Protein AF-A0A4Y2PTA7-F1 (afdb_monomer)

Nearest PDB structures (foldseek):
  4u0c-assembly1_A  TM=5.800E-01  e=7.095E+00  Human immunodeficiency virus type 1 (NEW YORK-5 ISOLATE)
  6bht-assembly2_G  TM=6.260E-01  e=9.004E+00  Human immunodeficiency virus type 1 (NEW YORK-5 ISOLATE)
  5tsx-assembly1_H  TM=5.371E-01  e=6.685E+00  Human immunodeficiency virus type 1 (NEW YORK-5 ISOLATE)

Radius of gyration: 29.49 Å; Cα contacts (8 Å, |Δi|>4): 64; chains: 1; bounding box: 64×44×103 Å

Mean predicted aligned error: 16.21 Å

Foldseek 3Di:
DYDDDDDDDDDDDPDPPPPPPPPLPQPPQDQAAQDLQALPVSVVVSVVSCVSRVPPDLVVLLVSVVVRYDPVLCVVVVVCVVPPDPPNSNVVSSVVSRVVSVVVNVVVVVVVVVCVVVPDPDPPVVVVVVVVVVD

Secondary structure (DSSP, 8-state):
------------------------------PPPP-TT-HHHHHHHHHHHHHHHT---HHHHHHHHHHHS-HHHHTTTHHHHHS--SS-HHHHHHHHHHHHHHHHHHHHHHHHHHHHHHH-S-THHHHHHHHHTT-

pLDDT: mean 73.27, std 15.79, range [36.69, 91.25]

Solvent-accessible surface area (backbone atoms only — not comparable to full-atom values): 8457 Å² total; per-residue (Å²): 140,83,88,78,91,77,82,87,82,80,86,84,84,90,72,82,77,78,76,75,62,79,81,70,77,69,57,80,83,71,70,63,77,68,40,70,90,43,41,64,61,44,50,56,53,50,51,53,50,27,60,75,52,67,59,76,55,48,70,60,52,31,53,50,50,62,71,30,45,55,68,80,55,46,67,76,48,38,66,55,69,76,58,56,58,97,65,61,47,30,57,55,50,48,52,51,49,34,52,63,34,50,52,50,50,52,50,51,51,50,48,53,53,50,50,46,66,74,71,49,103,53,80,60,61,63,54,50,56,56,55,66,71,74,109

Organism: Araneus ventricosus (NCBI:txid182803)

Structure (mmCIF, N/CA/C/O backbone):
data_AF-A0A4Y2PTA7-F1
#
_entry.id   AF-A0A4Y2PTA7-F1
#
loop_
_atom_site.group_PDB
_atom_site.id
_atom_site.type_symbol
_atom_site.label_atom_id
_atom_site.label_alt_id
_atom_site.label_comp_id
_atom_site.label_asym_id
_atom_site.label_entity_id
_atom_site.label_seq_id
_atom_site.pdbx_PDB_ins_code
_atom_site.Cartn_x
_atom_site.Cartn_y
_atom_site.Cartn_z
_atom_site.occupancy
_atom_site.B_iso_or_equiv
_atom_site.auth_seq_id
_atom_site.auth_comp_id
_atom_site.auth_asym_id
_atom_site.auth_atom_id
_atom_site.pdbx_PDB_model_num
ATOM 1 N N . MET A 1 1 ? 48.437 -35.363 -65.428 1.00 37.50 1 MET A N 1
ATOM 2 C CA . MET A 1 1 ? 49.610 -34.564 -65.005 1.00 37.50 1 MET A CA 1
ATOM 3 C C . MET A 1 1 ? 49.166 -33.100 -64.963 1.00 37.50 1 MET A C 1
ATOM 5 O O . MET A 1 1 ? 48.356 -32.749 -65.808 1.00 37.50 1 MET A O 1
ATOM 9 N N . PRO A 1 2 ? 49.576 -32.315 -63.956 1.00 44.75 2 PRO A N 1
ATOM 10 C CA . PRO A 1 2 ? 48.753 -31.971 -62.780 1.00 44.75 2 PRO A CA 1
ATOM 11 C C . PRO A 1 2 ? 48.695 -30.455 -62.455 1.00 44.75 2 PRO A C 1
ATOM 13 O O . PRO A 1 2 ? 49.462 -29.691 -63.024 1.00 44.75 2 PRO A O 1
ATOM 16 N N . 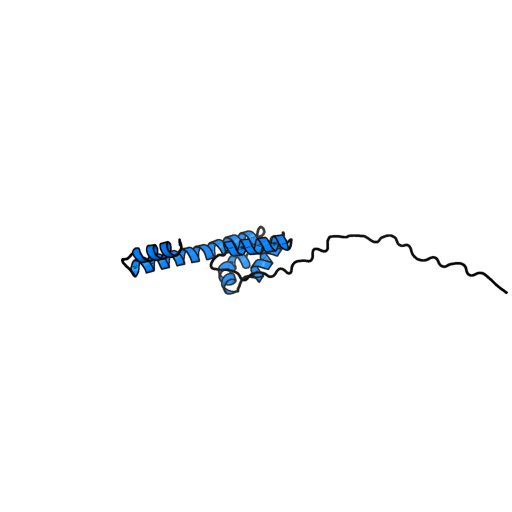GLY A 1 3 ? 47.864 -30.074 -61.467 1.00 41.66 3 GLY A N 1
ATOM 17 C CA . GLY A 1 3 ? 47.903 -28.783 -60.737 1.00 41.66 3 GLY A CA 1
ATOM 18 C C . GLY A 1 3 ? 47.094 -27.655 -61.397 1.00 41.66 3 GLY A C 1
ATOM 19 O O . GLY A 1 3 ? 47.100 -27.542 -62.611 1.00 41.66 3 GLY A O 1
ATOM 20 N N . GLU A 1 4 ? 46.327 -26.813 -60.704 1.00 50.38 4 GLU A N 1
ATOM 21 C CA . GLU A 1 4 ? 46.455 -26.309 -59.332 1.00 50.38 4 GLU A CA 1
ATOM 22 C C . GLU A 1 4 ? 45.075 -26.128 -58.668 1.00 50.38 4 GLU A C 1
ATOM 24 O O . GLU A 1 4 ? 44.220 -25.395 -59.163 1.00 50.38 4 GLU A O 1
ATOM 29 N N . GLU A 1 5 ? 44.897 -26.761 -57.504 1.00 55.00 5 GLU A N 1
ATOM 30 C CA . GLU A 1 5 ? 44.126 -26.188 -56.397 1.00 55.00 5 GLU A CA 1
ATOM 31 C C . GLU A 1 5 ? 44.763 -24.854 -56.002 1.00 55.00 5 GLU A C 1
ATOM 33 O O . GLU A 1 5 ? 45.967 -24.828 -55.745 1.00 55.00 5 GLU A O 1
ATOM 38 N N . LYS A 1 6 ? 43.963 -23.790 -55.876 1.00 50.25 6 LYS A N 1
ATOM 39 C CA . LYS A 1 6 ? 44.242 -22.699 -54.936 1.00 50.25 6 LYS A CA 1
ATOM 40 C C . LYS A 1 6 ? 42.948 -22.165 -54.326 1.00 50.25 6 LYS A C 1
ATOM 42 O O . LYS A 1 6 ? 42.172 -21.466 -54.968 1.00 50.25 6 LYS A O 1
ATOM 47 N N . ASP A 1 7 ? 42.775 -22.566 -53.072 1.00 50.34 7 ASP A N 1
ATOM 48 C CA . ASP A 1 7 ? 42.369 -21.737 -51.941 1.00 50.34 7 ASP A CA 1
ATOM 49 C C . ASP A 1 7 ? 41.002 -21.045 -51.995 1.00 50.34 7 ASP A C 1
ATOM 51 O O . ASP A 1 7 ? 40.821 -19.947 -52.514 1.00 50.34 7 ASP A O 1
ATOM 55 N N . VAL A 1 8 ? 40.062 -21.666 -51.282 1.00 61.06 8 VAL A N 1
ATOM 56 C CA . VAL A 1 8 ? 39.003 -20.967 -50.550 1.00 61.06 8 VAL A CA 1
ATOM 57 C C . VAL A 1 8 ? 39.623 -20.356 -49.288 1.00 61.06 8 VAL A C 1
ATOM 59 O O . VAL A 1 8 ? 40.093 -21.122 -48.444 1.00 61.06 8 VAL A O 1
ATOM 62 N N . PRO A 1 9 ? 39.552 -19.030 -49.056 1.00 46.19 9 PRO A N 1
ATOM 63 C CA . PRO A 1 9 ? 39.732 -18.486 -47.725 1.00 46.19 9 PRO A CA 1
ATOM 64 C C . PRO A 1 9 ? 38.377 -18.180 -47.092 1.00 46.19 9 PRO A C 1
ATOM 66 O O . PRO A 1 9 ? 37.544 -17.420 -47.585 1.00 46.19 9 PRO A O 1
ATOM 69 N N . LEU A 1 10 ? 38.224 -18.836 -45.954 1.00 36.69 10 LEU A N 1
ATOM 70 C CA . LEU A 1 10 ? 37.309 -18.628 -44.853 1.00 36.69 10 LEU A CA 1
ATOM 71 C C . LEU A 1 10 ? 37.032 -17.146 -44.524 1.00 36.69 10 LEU A C 1
ATOM 73 O O . LEU A 1 10 ? 37.942 -16.327 -44.466 1.00 36.69 10 LEU A O 1
ATOM 77 N N . THR A 1 11 ? 35.759 -16.887 -44.210 1.00 48.81 11 THR A N 1
ATOM 78 C CA . THR A 1 11 ? 35.233 -16.008 -43.149 1.00 48.81 11 THR A CA 1
ATOM 79 C C . THR A 1 11 ? 36.086 -14.817 -42.701 1.00 48.81 11 THR A C 1
ATOM 81 O O . THR A 1 11 ? 37.135 -14.987 -42.096 1.00 48.81 11 THR A O 1
ATOM 84 N N . THR A 1 12 ? 35.548 -13.602 -42.812 1.00 48.12 12 THR A N 1
ATOM 85 C CA . THR A 1 12 ? 35.636 -12.613 -41.725 1.00 48.12 12 THR A CA 1
ATOM 86 C C . THR A 1 12 ? 34.508 -11.599 -41.914 1.00 48.12 12 THR A C 1
ATOM 88 O O . THR A 1 12 ? 34.672 -10.600 -42.604 1.00 48.12 12 THR A O 1
ATOM 91 N N . ASN A 1 13 ? 33.351 -11.850 -41.302 1.00 53.88 13 ASN A N 1
ATOM 92 C CA . ASN A 1 13 ? 32.415 -10.777 -40.969 1.00 53.88 13 ASN A CA 1
ATOM 93 C C . ASN A 1 13 ? 32.754 -10.316 -39.544 1.00 53.88 13 ASN A C 1
ATOM 95 O O . ASN A 1 13 ? 32.434 -11.042 -38.600 1.00 53.88 13 ASN A O 1
ATOM 99 N N . PRO A 1 14 ? 33.392 -9.151 -39.336 1.00 52.28 14 PRO A N 1
ATOM 100 C CA . PRO A 1 14 ? 33.598 -8.617 -38.007 1.00 52.28 14 PRO A CA 1
ATOM 101 C C . PRO A 1 14 ? 32.433 -7.681 -37.702 1.00 52.28 14 PRO A C 1
ATOM 103 O O . PRO A 1 14 ? 32.437 -6.513 -38.067 1.00 52.28 14 PRO A O 1
ATOM 106 N N . SER A 1 15 ? 31.407 -8.203 -37.048 1.00 47.00 15 SER A N 1
ATOM 107 C CA . SER A 1 15 ? 30.517 -7.404 -36.199 1.00 47.00 15 SER A CA 1
ATOM 108 C C . SER A 1 15 ? 29.865 -8.351 -35.205 1.00 47.00 15 SER A C 1
ATOM 110 O O . SER A 1 15 ? 28.657 -8.574 -35.204 1.00 47.00 15 SER A O 1
ATOM 112 N N . ILE A 1 16 ? 30.704 -8.955 -34.358 1.00 55.25 16 ILE A N 1
ATOM 113 C CA . ILE A 1 16 ? 30.237 -9.420 -33.056 1.00 55.25 16 ILE A CA 1
ATOM 114 C C . ILE A 1 16 ? 29.921 -8.133 -32.300 1.00 55.25 16 ILE A C 1
ATOM 116 O O . ILE A 1 16 ? 30.804 -7.510 -31.712 1.00 55.25 16 ILE A O 1
ATOM 120 N N . ASN A 1 17 ? 28.667 -7.694 -32.403 1.00 49.44 17 ASN A N 1
ATOM 121 C CA . ASN A 1 17 ? 28.097 -6.709 -31.504 1.00 49.44 17 ASN A CA 1
ATOM 122 C C . ASN A 1 17 ? 28.155 -7.331 -30.116 1.00 49.44 17 ASN A C 1
ATOM 124 O O . ASN A 1 17 ? 27.265 -8.074 -29.707 1.00 49.44 17 ASN A O 1
ATOM 128 N N . ASN A 1 18 ? 29.258 -7.069 -29.423 1.00 53.06 18 ASN A N 1
ATOM 129 C CA . ASN A 1 18 ? 29.392 -7.328 -28.010 1.00 53.06 18 ASN A CA 1
ATOM 130 C C . ASN A 1 18 ? 28.559 -6.281 -27.269 1.00 53.06 18 ASN A C 1
ATOM 132 O O . ASN A 1 18 ? 29.097 -5.424 -26.575 1.00 53.06 18 ASN A O 1
ATOM 136 N N . ASP A 1 19 ? 27.238 -6.350 -27.431 1.00 46.91 19 ASP A N 1
ATOM 137 C CA . ASP A 1 19 ? 26.317 -5.780 -26.463 1.00 46.91 19 ASP A CA 1
ATOM 138 C C . ASP A 1 19 ? 26.280 -6.749 -25.277 1.00 46.91 19 ASP A C 1
ATOM 140 O O . ASP A 1 19 ? 25.308 -7.457 -25.019 1.00 46.91 19 ASP A O 1
ATOM 144 N N . SER A 1 20 ? 27.418 -6.832 -24.578 1.00 53.69 20 SER A N 1
ATOM 145 C CA . SER A 1 20 ? 27.486 -7.361 -23.221 1.00 53.69 20 SER A CA 1
ATOM 146 C C . SER A 1 20 ? 26.820 -6.344 -22.298 1.00 53.69 20 SER A C 1
ATOM 148 O O . SER A 1 20 ? 27.448 -5.756 -21.419 1.00 53.69 20 SER A O 1
ATOM 150 N N . SER A 1 21 ? 25.521 -6.134 -22.501 1.00 57.31 21 SER A N 1
ATOM 151 C CA . SER A 1 21 ? 24.664 -5.728 -21.406 1.00 57.31 21 SER A CA 1
ATOM 152 C C . SER A 1 21 ? 24.793 -6.832 -20.358 1.00 57.31 21 SER A C 1
ATOM 154 O O . SER A 1 21 ? 24.701 -8.013 -20.718 1.00 57.31 21 SER A O 1
ATOM 156 N N . PRO A 1 22 ? 25.077 -6.515 -19.084 1.00 51.12 22 PRO A N 1
ATOM 157 C CA . PRO A 1 22 ? 25.129 -7.542 -18.063 1.00 51.12 22 PRO A CA 1
ATOM 158 C C . PRO A 1 22 ? 23.778 -8.249 -18.104 1.00 51.12 22 PRO A C 1
ATOM 160 O O . PRO A 1 22 ? 22.738 -7.622 -17.899 1.00 51.12 22 PRO A O 1
ATOM 163 N N . ALA A 1 23 ? 23.783 -9.544 -18.420 1.00 55.62 23 ALA A N 1
ATOM 164 C CA . ALA A 1 23 ? 22.614 -10.384 -18.257 1.00 55.62 23 ALA A CA 1
ATOM 165 C C . ALA A 1 23 ? 22.357 -10.449 -16.752 1.00 55.62 23 ALA A C 1
ATOM 167 O O . ALA A 1 23 ? 22.843 -11.339 -16.058 1.00 55.62 23 ALA A O 1
ATOM 168 N N . VAL A 1 24 ? 21.670 -9.430 -16.229 1.00 56.28 24 VAL A N 1
ATOM 169 C CA . VAL A 1 24 ? 21.211 -9.387 -14.852 1.00 56.28 24 VAL A CA 1
ATOM 170 C C . VAL A 1 24 ? 20.331 -10.612 -14.731 1.00 56.28 24 VAL A C 1
ATOM 172 O O . VAL A 1 24 ? 19.247 -10.659 -15.318 1.00 56.28 24 VAL A O 1
ATOM 175 N N . ALA A 1 25 ? 20.841 -11.640 -14.052 1.00 52.25 25 ALA A N 1
ATOM 176 C CA . ALA A 1 25 ? 20.057 -12.786 -13.649 1.00 52.25 25 ALA A CA 1
ATOM 177 C C . ALA A 1 25 ? 18.894 -12.205 -12.851 1.00 52.25 25 ALA A C 1
ATOM 179 O O . ALA A 1 25 ? 19.069 -11.768 -11.715 1.00 52.25 25 ALA A O 1
ATOM 180 N N . ARG A 1 26 ? 17.740 -12.060 -13.510 1.00 58.34 26 ARG A N 1
ATOM 181 C CA . ARG A 1 26 ? 16.570 -11.425 -12.918 1.00 58.34 26 ARG A CA 1
ATOM 182 C C . ARG A 1 26 ? 16.190 -12.323 -11.758 1.00 58.34 26 ARG A C 1
ATOM 184 O O . ARG A 1 26 ? 15.696 -13.428 -11.981 1.00 58.34 26 ARG A O 1
ATOM 191 N N . VAL A 1 27 ? 16.514 -11.890 -10.539 1.00 59.53 27 VAL A N 1
ATOM 192 C CA . VAL A 1 27 ? 16.126 -12.599 -9.324 1.00 59.53 27 VAL A CA 1
ATOM 193 C C . VAL A 1 27 ? 14.632 -12.839 -9.447 1.00 59.53 27 VAL A C 1
ATOM 195 O O . VAL A 1 27 ? 13.877 -11.909 -9.736 1.00 59.53 27 VAL A O 1
ATOM 198 N N . SER A 1 28 ? 14.213 -14.097 -9.318 1.00 63.03 28 SER A N 1
ATOM 199 C CA . SER A 1 28 ? 12.804 -14.458 -9.389 1.00 63.03 28 SER A CA 1
ATOM 200 C C . SER A 1 28 ? 12.069 -13.691 -8.294 1.00 63.03 28 SER A C 1
ATOM 202 O O . SER A 1 28 ? 12.160 -14.046 -7.118 1.00 63.03 28 SER A O 1
ATOM 204 N N . PHE A 1 29 ? 11.386 -12.611 -8.673 1.00 67.81 29 PHE A N 1
ATOM 205 C CA . PHE A 1 29 ? 10.604 -11.814 -7.747 1.00 67.81 29 PHE A CA 1
ATOM 206 C C . PHE A 1 29 ? 9.443 -12.677 -7.259 1.00 67.81 29 PHE A C 1
ATOM 208 O O . PHE A 1 29 ? 8.509 -12.976 -8.005 1.00 67.81 29 PHE A O 1
ATOM 215 N N . LYS A 1 30 ? 9.520 -13.118 -6.005 1.00 70.31 30 LYS A N 1
ATOM 216 C CA . LYS A 1 30 ? 8.430 -13.823 -5.341 1.00 70.31 30 LYS A CA 1
ATOM 217 C C . LYS A 1 30 ? 7.801 -12.858 -4.362 1.00 70.31 30 LYS A C 1
ATOM 219 O O . LYS A 1 30 ? 8.383 -12.567 -3.319 1.00 70.31 30 LYS A O 1
ATOM 224 N N . ALA A 1 31 ? 6.631 -12.345 -4.725 1.00 70.12 31 ALA A N 1
ATOM 225 C CA . ALA A 1 31 ? 5.941 -11.400 -3.874 1.00 70.12 31 ALA A CA 1
ATOM 226 C C . ALA A 1 31 ? 5.618 -12.066 -2.522 1.00 70.12 31 ALA A C 1
ATOM 228 O O . ALA A 1 31 ? 5.043 -13.163 -2.510 1.00 70.12 31 ALA A O 1
ATOM 229 N N . PRO A 1 32 ? 6.024 -11.467 -1.389 1.00 74.81 32 PRO A N 1
ATOM 230 C CA . PRO A 1 32 ? 5.658 -11.982 -0.082 1.00 74.81 32 PRO A CA 1
ATOM 231 C C . PRO A 1 32 ? 4.143 -11.885 0.117 1.00 74.81 32 PRO A C 1
ATOM 233 O O . PRO A 1 32 ? 3.465 -11.055 -0.483 1.00 74.81 32 PRO A O 1
ATOM 236 N N . THR A 1 33 ? 3.598 -12.731 0.987 1.00 80.25 33 THR A N 1
ATOM 237 C CA . THR A 1 33 ? 2.196 -12.615 1.400 1.00 80.25 33 THR A CA 1
ATOM 238 C C . THR A 1 33 ? 1.986 -11.285 2.121 1.00 80.25 33 THR A C 1
ATOM 240 O O . THR A 1 33 ? 2.743 -10.976 3.037 1.00 80.25 33 THR A O 1
ATOM 243 N N . PHE A 1 34 ? 0.941 -10.534 1.769 1.00 83.50 34 PHE A N 1
ATOM 244 C CA . PHE A 1 34 ? 0.606 -9.279 2.450 1.00 83.50 34 PHE A CA 1
ATOM 245 C C . PHE A 1 34 ? 0.328 -9.468 3.953 1.00 83.50 34 PHE A C 1
ATOM 247 O O . PHE A 1 34 ? -0.433 -10.360 4.348 1.00 83.50 34 PHE A O 1
ATOM 254 N N . TRP A 1 35 ? 0.921 -8.610 4.793 1.00 83.75 35 TRP A N 1
ATOM 255 C CA . TRP A 1 35 ? 0.772 -8.639 6.253 1.00 83.75 35 TRP A CA 1
ATOM 256 C C . TRP A 1 35 ? -0.176 -7.541 6.732 1.00 83.75 35 TRP A C 1
ATOM 258 O O . TRP A 1 35 ? 0.209 -6.383 6.872 1.00 83.75 35 TRP A O 1
ATOM 268 N N . LYS A 1 36 ? -1.416 -7.920 7.055 1.00 81.06 36 LYS A N 1
ATOM 269 C CA . LYS A 1 36 ? -2.436 -6.986 7.563 1.00 81.06 36 LYS A CA 1
ATOM 270 C C . LYS A 1 36 ? -2.078 -6.384 8.921 1.00 81.06 36 LYS A C 1
ATOM 272 O O . LYS A 1 36 ? -2.526 -5.293 9.235 1.00 81.06 36 LYS A O 1
ATOM 277 N N . GLN A 1 37 ? -1.325 -7.125 9.734 1.00 79.38 37 GLN A N 1
ATOM 278 C CA . GLN A 1 37 ? -0.916 -6.708 11.074 1.00 79.38 37 GLN A CA 1
ATOM 279 C C . GLN A 1 37 ? 0.239 -5.715 11.053 1.00 79.38 37 GLN A C 1
ATOM 281 O O . GLN A 1 37 ? 0.531 -5.148 12.085 1.00 79.38 37 GLN A O 1
ATOM 286 N N . ASN A 1 38 ? 0.970 -5.583 9.946 1.00 82.88 38 ASN A N 1
ATOM 287 C CA . ASN A 1 38 ? 2.030 -4.589 9.856 1.00 82.88 38 ASN A CA 1
ATOM 288 C C . ASN A 1 38 ? 2.299 -4.252 8.382 1.00 82.88 38 ASN A C 1
ATOM 290 O O . ASN A 1 38 ? 3.289 -4.719 7.802 1.00 82.88 38 ASN A O 1
ATOM 294 N N . PRO A 1 39 ? 1.414 -3.459 7.750 1.00 86.62 39 PRO A N 1
ATOM 295 C CA . PRO A 1 39 ? 1.548 -3.102 6.340 1.00 86.62 39 PRO A CA 1
ATOM 296 C C . PRO A 1 39 ? 2.860 -2.352 6.067 1.00 86.62 39 PRO A C 1
ATOM 298 O O . PRO A 1 39 ? 3.485 -2.566 5.033 1.00 86.62 39 PRO A O 1
ATOM 301 N N . LYS A 1 40 ? 3.337 -1.532 7.016 1.00 87.56 40 LYS A N 1
ATOM 302 C CA . LYS A 1 40 ? 4.594 -0.775 6.882 1.00 87.56 40 LYS A CA 1
ATOM 303 C C . LYS A 1 40 ? 5.803 -1.693 6.703 1.00 87.56 40 LYS A C 1
ATOM 305 O O . LYS A 1 40 ? 6.627 -1.462 5.821 1.00 87.56 40 LYS A O 1
ATOM 310 N N . LEU A 1 41 ? 5.895 -2.748 7.514 1.00 86.94 41 LEU A N 1
ATOM 311 C CA . LEU A 1 41 ? 7.003 -3.700 7.435 1.00 86.94 41 LEU A CA 1
ATOM 312 C C . LEU A 1 41 ? 6.956 -4.518 6.137 1.00 86.94 41 LEU A C 1
ATOM 314 O O . LEU A 1 41 ? 7.992 -4.734 5.511 1.00 86.94 41 LEU A O 1
ATOM 318 N N . TYR A 1 42 ? 5.754 -4.900 5.695 1.00 89.75 42 TYR A N 1
ATOM 319 C CA . T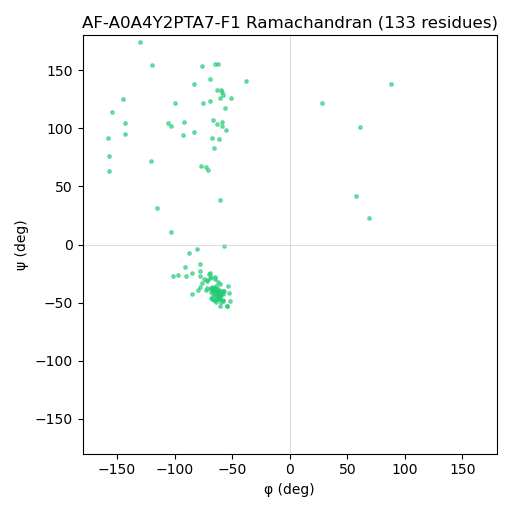YR A 1 42 ? 5.560 -5.548 4.398 1.00 89.75 42 TYR A CA 1
ATOM 320 C C . TYR A 1 42 ? 6.079 -4.681 3.240 1.00 89.75 42 TYR A C 1
ATOM 322 O O . TYR A 1 42 ? 6.824 -5.175 2.391 1.00 89.75 42 TYR A O 1
ATOM 330 N N . PHE A 1 43 ? 5.732 -3.388 3.220 1.00 90.81 43 PHE A N 1
ATOM 331 C CA . PHE A 1 43 ? 6.198 -2.483 2.169 1.00 90.81 43 PHE A CA 1
ATOM 332 C C . PHE A 1 43 ? 7.716 -2.291 2.198 1.00 90.81 43 PHE A C 1
ATOM 334 O O . PHE A 1 43 ? 8.351 -2.349 1.151 1.00 90.81 43 PHE A O 1
ATOM 341 N N . SER A 1 44 ? 8.329 -2.196 3.380 1.00 89.94 44 SER A N 1
ATOM 342 C CA . SER A 1 44 ? 9.794 -2.154 3.493 1.00 89.94 44 SER A CA 1
ATOM 343 C C . SER A 1 44 ? 10.466 -3.408 2.903 1.00 89.94 44 SER A C 1
ATOM 345 O O . SER A 1 44 ? 11.479 -3.320 2.197 1.00 89.94 44 SER A O 1
ATOM 347 N N . GLN A 1 45 ? 9.878 -4.587 3.129 1.00 88.81 45 GLN A N 1
ATOM 348 C CA . GLN A 1 45 ? 10.394 -5.841 2.586 1.00 88.81 45 GLN A CA 1
ATOM 349 C C . GLN A 1 45 ? 10.247 -5.921 1.060 1.00 88.81 45 GLN A C 1
ATOM 351 O O . GLN A 1 45 ? 11.192 -6.318 0.372 1.00 88.81 45 GLN A O 1
ATOM 356 N N . ILE A 1 46 ? 9.081 -5.561 0.512 1.00 89.56 46 ILE A N 1
ATOM 357 C CA . ILE A 1 46 ? 8.848 -5.649 -0.935 1.00 89.56 46 ILE A CA 1
ATOM 358 C C . ILE A 1 46 ? 9.624 -4.576 -1.708 1.00 89.56 46 ILE A C 1
ATOM 360 O O . ILE A 1 46 ? 10.107 -4.853 -2.801 1.00 89.56 46 ILE A O 1
ATOM 364 N N . GLU A 1 47 ? 9.848 -3.397 -1.124 1.00 91.06 47 GLU A N 1
ATOM 365 C CA . GLU A 1 47 ? 10.707 -2.354 -1.698 1.00 91.06 47 GLU A CA 1
ATOM 366 C C . GLU A 1 47 ? 12.161 -2.804 -1.803 1.00 91.06 47 GLU A C 1
ATOM 368 O O . GLU A 1 47 ? 12.807 -2.569 -2.825 1.00 91.06 47 GLU A O 1
ATOM 373 N N . SER A 1 48 ? 12.652 -3.535 -0.800 1.00 89.69 48 SER A N 1
ATOM 374 C CA . SER A 1 48 ? 13.977 -4.157 -0.859 1.00 89.69 48 SER A CA 1
ATOM 375 C C . SER A 1 48 ? 14.064 -5.176 -2.003 1.00 89.69 48 SER A C 1
ATOM 377 O O . SER A 1 48 ? 15.054 -5.215 -2.730 1.00 89.69 48 SER A O 1
ATOM 379 N N . GLN A 1 49 ? 13.004 -5.964 -2.226 1.00 88.00 49 GLN A N 1
ATOM 380 C CA . GLN A 1 49 ? 12.922 -6.898 -3.357 1.00 88.00 49 GLN A CA 1
ATOM 381 C C . GLN A 1 49 ? 12.853 -6.173 -4.706 1.00 88.00 49 GLN A C 1
ATOM 383 O O . GLN A 1 49 ? 13.513 -6.590 -5.655 1.00 88.00 49 GLN A O 1
ATOM 388 N N . PHE A 1 50 ? 12.105 -5.070 -4.799 1.00 89.69 50 PHE A N 1
ATOM 389 C CA . PHE A 1 50 ? 12.074 -4.238 -6.001 1.00 89.69 50 PHE A CA 1
ATOM 390 C C . PHE A 1 50 ? 13.451 -3.663 -6.324 1.00 89.69 50 PHE A C 1
ATOM 392 O O . PHE A 1 50 ? 13.863 -3.713 -7.480 1.00 89.69 50 PHE A O 1
ATOM 399 N N . ALA A 1 51 ? 14.185 -3.185 -5.317 1.00 88.88 51 ALA A N 1
ATOM 400 C CA . ALA A 1 51 ? 15.543 -2.686 -5.494 1.00 88.88 51 ALA A CA 1
ATOM 401 C C . ALA A 1 51 ? 16.493 -3.781 -6.007 1.00 88.88 51 ALA A C 1
ATOM 403 O O . ALA A 1 51 ? 17.215 -3.556 -6.976 1.00 88.88 51 ALA A O 1
ATOM 404 N N . ILE A 1 52 ? 16.440 -4.985 -5.423 1.00 87.44 52 ILE A N 1
ATOM 405 C CA . ILE A 1 52 ? 17.258 -6.135 -5.851 1.00 87.44 52 ILE A CA 1
ATOM 406 C C . ILE A 1 52 ? 16.907 -6.576 -7.281 1.00 87.44 52 ILE A C 1
ATOM 408 O O . ILE A 1 52 ? 17.794 -6.906 -8.064 1.00 87.44 52 ILE A O 1
ATOM 412 N N . ALA A 1 53 ? 15.622 -6.571 -7.638 1.00 84.75 53 ALA A N 1
ATOM 413 C CA . ALA A 1 53 ? 15.143 -6.966 -8.961 1.00 84.75 53 ALA A CA 1
ATOM 414 C C . ALA A 1 53 ? 15.283 -5.861 -10.030 1.00 84.75 53 ALA A C 1
ATOM 416 O O . ALA A 1 53 ? 14.960 -6.102 -11.194 1.00 84.75 53 ALA A O 1
ATOM 417 N N . GLY A 1 54 ? 15.731 -4.654 -9.661 1.00 86.12 54 GLY A N 1
ATOM 418 C CA . GLY A 1 54 ? 15.820 -3.507 -10.570 1.00 86.12 54 GLY A CA 1
ATOM 419 C C . GLY A 1 54 ? 14.459 -2.944 -11.002 1.00 86.12 54 GLY A C 1
ATOM 420 O O . GLY A 1 54 ? 14.352 -2.307 -12.048 1.00 86.12 54 GLY A O 1
ATOM 421 N N . ILE A 1 55 ? 13.401 -3.180 -10.221 1.00 87.00 55 ILE A N 1
ATOM 422 C CA . ILE A 1 55 ? 12.044 -2.704 -10.506 1.00 87.00 55 ILE A CA 1
ATOM 423 C C . ILE A 1 55 ? 11.913 -1.262 -10.008 1.00 87.00 55 ILE A C 1
ATOM 425 O O . ILE A 1 55 ? 11.649 -0.996 -8.835 1.00 87.00 55 ILE A O 1
ATOM 429 N N . THR A 1 56 ? 12.090 -0.308 -10.918 1.00 85.62 56 THR A N 1
ATOM 430 C CA . THR A 1 56 ? 12.003 1.130 -10.618 1.00 85.62 56 THR A CA 1
ATOM 431 C C . THR A 1 56 ? 10.678 1.753 -11.048 1.00 85.62 56 THR A C 1
ATOM 433 O O . THR A 1 56 ? 10.233 2.715 -10.424 1.00 85.62 56 THR A O 1
ATOM 436 N N . LYS A 1 57 ? 10.017 1.185 -12.064 1.00 89.00 57 LYS A N 1
ATOM 437 C CA . LYS A 1 57 ? 8.772 1.715 -12.632 1.00 89.00 57 LYS A CA 1
ATOM 438 C C . LYS A 1 57 ? 7.603 1.565 -11.651 1.00 89.00 57 LYS A C 1
ATOM 440 O O . LYS A 1 57 ? 7.280 0.447 -11.251 1.00 89.00 57 LYS A O 1
ATOM 445 N N . ASP A 1 58 ? 6.950 2.682 -11.325 1.00 88.56 58 ASP A N 1
ATOM 446 C CA . ASP A 1 58 ? 5.780 2.757 -10.431 1.00 88.56 58 ASP A CA 1
ATOM 447 C C . ASP A 1 58 ? 4.676 1.769 -10.839 1.00 88.56 58 ASP A C 1
ATOM 449 O O . ASP A 1 58 ? 4.246 0.942 -10.040 1.00 88.56 58 ASP A O 1
ATOM 453 N N . GLU A 1 59 ? 4.322 1.757 -12.124 1.00 88.38 59 GLU A N 1
ATOM 454 C CA . GLU A 1 59 ? 3.315 0.853 -12.686 1.00 88.38 59 GLU A CA 1
ATOM 455 C C . GLU A 1 59 ? 3.657 -0.629 -12.456 1.00 88.38 59 GLU A C 1
ATOM 457 O O . GLU A 1 59 ? 2.808 -1.425 -12.058 1.00 88.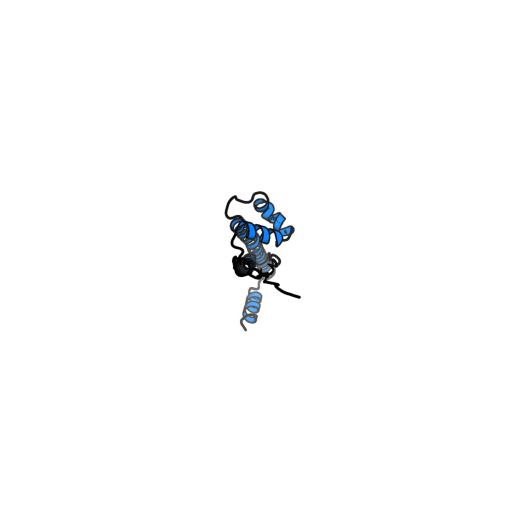38 59 GLU A O 1
ATOM 462 N N . THR A 1 60 ? 4.922 -1.016 -12.642 1.00 88.50 60 THR A N 1
ATOM 463 C CA . THR A 1 60 ? 5.362 -2.399 -12.411 1.00 88.50 60 THR A CA 1
ATOM 464 C C . THR A 1 60 ? 5.286 -2.764 -10.929 1.00 88.50 6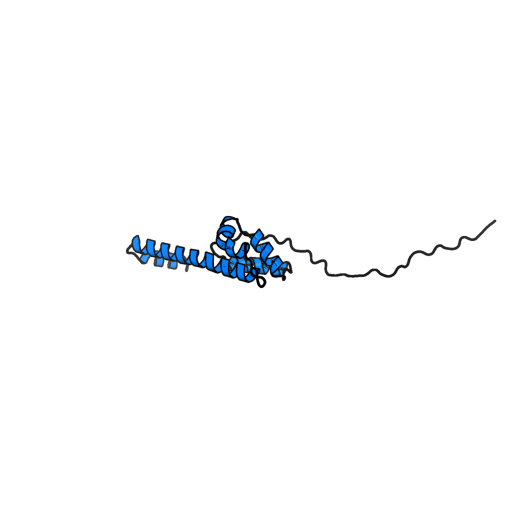0 THR A C 1
ATOM 466 O O . THR A 1 60 ? 4.831 -3.860 -10.597 1.00 88.50 60 THR A O 1
ATOM 469 N N . LYS A 1 61 ? 5.660 -1.847 -10.027 1.00 90.25 61 LYS A N 1
ATOM 470 C CA . LYS A 1 61 ? 5.509 -2.046 -8.576 1.00 90.25 61 LYS A CA 1
ATOM 471 C C . LYS A 1 61 ? 4.042 -2.202 -8.186 1.00 90.25 61 LYS A C 1
ATOM 473 O O . LYS A 1 61 ? 3.715 -3.131 -7.451 1.00 90.25 61 LYS A O 1
ATOM 478 N N . TYR A 1 62 ? 3.163 -1.349 -8.715 1.00 90.12 62 TYR A N 1
ATOM 479 C CA . TYR A 1 62 ? 1.719 -1.419 -8.494 1.00 90.12 62 TYR A CA 1
ATOM 480 C C . TYR A 1 62 ? 1.171 -2.801 -8.865 1.00 90.12 62 TYR A C 1
ATOM 482 O O . TYR A 1 62 ? 0.572 -3.469 -8.025 1.00 90.12 62 TYR A O 1
ATOM 490 N N . HIS A 1 63 ? 1.454 -3.289 -10.076 1.00 89.12 63 HIS A N 1
ATOM 491 C CA . HIS A 1 63 ? 0.982 -4.607 -10.505 1.00 89.12 63 HIS A CA 1
ATOM 492 C C . HIS A 1 63 ? 1.532 -5.752 -9.648 1.00 89.12 63 HIS A C 1
ATOM 494 O O . HIS A 1 63 ? 0.792 -6.683 -9.329 1.00 89.12 63 HIS A O 1
ATOM 500 N N . HIS A 1 64 ? 2.798 -5.680 -9.225 1.00 88.75 64 HIS A N 1
ATOM 501 C CA . HIS A 1 64 ? 3.367 -6.673 -8.314 1.00 88.75 64 HIS A CA 1
ATOM 502 C C . HIS A 1 64 ? 2.675 -6.690 -6.954 1.00 88.75 64 HIS A C 1
ATOM 504 O O . HIS A 1 64 ? 2.400 -7.767 -6.431 1.00 88.75 64 HIS A O 1
ATOM 510 N N . VAL A 1 65 ? 2.380 -5.517 -6.391 1.00 88.94 65 VAL A N 1
ATOM 511 C CA . VAL A 1 65 ? 1.662 -5.405 -5.120 1.00 88.94 65 VAL A CA 1
ATOM 512 C C . VAL A 1 65 ? 0.237 -5.929 -5.261 1.00 88.94 65 VAL A C 1
ATOM 514 O O . VAL A 1 65 ? -0.170 -6.768 -4.464 1.00 88.94 65 VAL A O 1
ATOM 517 N N . VAL A 1 66 ? -0.499 -5.518 -6.296 1.00 88.06 66 VAL A N 1
ATOM 518 C CA . VAL A 1 66 ? -1.867 -6.001 -6.546 1.00 88.06 66 VAL A CA 1
ATOM 519 C C . VAL A 1 66 ? -1.899 -7.525 -6.698 1.00 88.06 66 VAL A C 1
ATOM 521 O O . VAL A 1 66 ? -2.777 -8.170 -6.135 1.00 88.06 66 VAL A O 1
ATOM 524 N N . ALA A 1 67 ? -0.913 -8.120 -7.378 1.00 86.19 67 ALA A N 1
ATOM 525 C CA . ALA A 1 67 ? -0.801 -9.573 -7.524 1.00 86.19 67 ALA A CA 1
ATOM 526 C C . ALA A 1 67 ? -0.442 -10.312 -6.218 1.00 86.19 67 ALA A C 1
ATOM 528 O O . ALA A 1 67 ? -0.726 -11.501 -6.082 1.00 86.19 67 ALA A O 1
ATOM 529 N N . ALA A 1 68 ? 0.201 -9.633 -5.265 1.00 86.56 68 ALA A N 1
ATOM 530 C CA . ALA A 1 68 ? 0.614 -10.197 -3.978 1.00 86.56 68 ALA 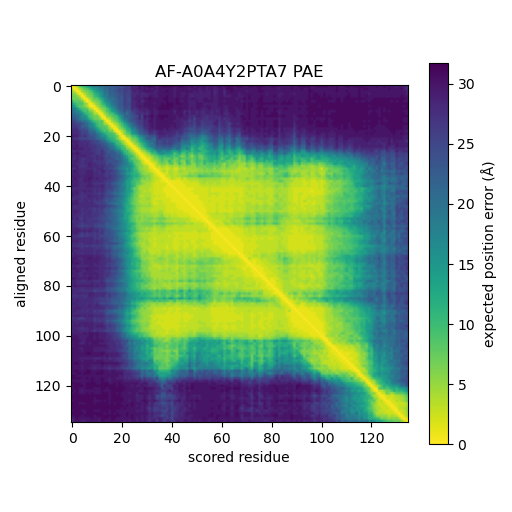A CA 1
ATOM 531 C C . ALA A 1 68 ? -0.495 -10.164 -2.916 1.00 86.56 68 ALA A C 1
ATOM 533 O O . ALA A 1 68 ? -0.475 -10.918 -1.935 1.00 86.56 68 ALA A O 1
ATOM 534 N N . ILE A 1 69 ? -1.441 -9.242 -3.082 1.00 87.25 69 ILE A N 1
ATOM 535 C CA . ILE A 1 69 ? -2.503 -8.983 -2.124 1.00 87.25 69 ILE A CA 1
ATOM 536 C C . ILE A 1 69 ? -3.651 -9.982 -2.329 1.00 87.25 69 ILE A C 1
ATOM 538 O O . ILE A 1 69 ? -4.055 -10.306 -3.442 1.00 87.25 69 ILE A O 1
ATOM 542 N N . LYS A 1 70 ? -4.199 -10.478 -1.217 1.00 86.06 70 LYS A N 1
ATOM 543 C CA . LYS A 1 70 ? -5.352 -11.384 -1.213 1.00 86.06 70 LYS A CA 1
ATOM 544 C C . LYS A 1 70 ? -6.660 -10.632 -1.491 1.00 86.06 70 LYS A C 1
ATOM 546 O O . LYS A 1 70 ? -6.801 -9.454 -1.163 1.00 86.06 70 LYS A O 1
ATOM 551 N N . THR A 1 71 ? -7.650 -11.339 -2.034 1.00 85.56 71 THR A N 1
ATOM 552 C CA . THR A 1 71 ? -8.954 -10.778 -2.432 1.00 85.56 71 THR A CA 1
ATOM 553 C C . THR A 1 71 ? -9.665 -10.018 -1.310 1.00 85.56 71 THR A C 1
ATOM 555 O O . THR A 1 71 ? -10.288 -8.995 -1.558 1.00 85.56 71 THR A O 1
ATOM 558 N N . ASP A 1 72 ? -9.535 -10.479 -0.068 1.00 86.00 72 ASP A N 1
ATOM 559 C CA . ASP A 1 72 ? -10.123 -9.863 1.126 1.00 86.00 72 ASP A CA 1
ATOM 560 C C . ASP A 1 72 ? -9.565 -8.467 1.451 1.00 86.00 72 ASP A C 1
ATOM 562 O O . ASP A 1 72 ? -10.248 -7.641 2.058 1.00 86.00 72 ASP A O 1
ATOM 566 N N . VAL A 1 73 ? -8.321 -8.198 1.066 1.00 85.75 73 VAL A N 1
ATOM 567 C CA . VAL A 1 73 ? -7.702 -6.874 1.157 1.00 85.75 73 VAL A CA 1
ATOM 568 C C . VAL A 1 73 ? -8.063 -6.047 -0.072 1.00 85.75 73 VAL A C 1
ATOM 570 O O . VAL A 1 73 ? -8.451 -4.896 0.090 1.00 85.75 73 VAL A O 1
ATOM 573 N N . ILE A 1 74 ? -8.031 -6.640 -1.272 1.00 86.88 74 ILE A N 1
ATOM 574 C CA . ILE A 1 74 ? -8.446 -5.978 -2.525 1.00 86.88 74 ILE A CA 1
ATOM 575 C C . ILE A 1 74 ? -9.853 -5.390 -2.397 1.00 86.88 74 ILE A C 1
ATOM 577 O O . ILE A 1 74 ? -10.078 -4.262 -2.817 1.00 86.88 74 ILE A O 1
ATOM 581 N N . THR A 1 75 ? -10.794 -6.100 -1.768 1.00 86.81 75 THR A N 1
ATOM 582 C CA . THR A 1 75 ? -12.153 -5.581 -1.552 1.00 86.81 75 THR A CA 1
ATOM 583 C C . THR A 1 75 ? -12.190 -4.322 -0.682 1.00 86.81 75 THR A C 1
ATOM 585 O O . THR A 1 75 ? -13.040 -3.464 -0.905 1.00 86.81 75 THR A O 1
ATOM 588 N N . GLN A 1 76 ? -11.271 -4.187 0.281 1.00 84.81 76 GLN A N 1
ATOM 589 C CA . GLN A 1 76 ? -11.214 -3.032 1.189 1.00 84.81 76 GLN A CA 1
ATOM 590 C C . GLN A 1 76 ? -10.601 -1.790 0.542 1.00 84.81 76 GLN A C 1
ATOM 592 O O . GLN A 1 76 ? -10.935 -0.684 0.949 1.00 84.81 76 GLN A O 1
ATOM 597 N N . VAL A 1 77 ? -9.728 -1.978 -0.449 1.00 86.19 77 VAL A N 1
ATOM 598 C CA . VAL A 1 77 ? -9.080 -0.905 -1.223 1.00 86.19 77 VAL A CA 1
ATOM 599 C C . VAL A 1 77 ? -9.519 -0.944 -2.695 1.00 86.19 77 VAL A C 1
ATOM 601 O O . VAL A 1 77 ? -8.753 -0.664 -3.614 1.00 86.19 77 VAL A O 1
ATOM 604 N N . SER A 1 78 ? -10.757 -1.380 -2.941 1.00 87.12 78 SER A N 1
ATOM 605 C CA . SER A 1 78 ? -11.290 -1.547 -4.298 1.00 87.12 78 SER A CA 1
ATOM 606 C C 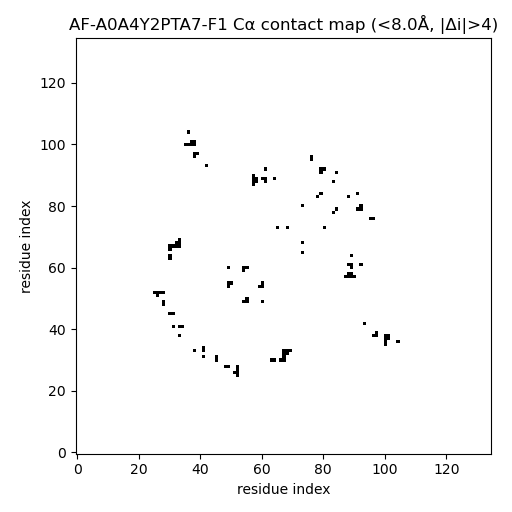. SER A 1 78 ? -11.485 -0.212 -5.013 1.00 87.12 78 SER A C 1
ATOM 608 O O . SER A 1 78 ? -11.354 -0.150 -6.232 1.00 87.12 78 SER A O 1
ATOM 610 N N . ASP A 1 79 ? -11.725 0.857 -4.257 1.00 86.06 79 ASP A N 1
ATOM 611 C CA . ASP A 1 79 ? -11.805 2.240 -4.720 1.00 86.06 79 ASP A CA 1
ATOM 612 C C . ASP A 1 79 ? -10.549 2.656 -5.495 1.00 86.06 79 ASP A C 1
ATOM 614 O O . ASP A 1 79 ? -10.647 3.080 -6.647 1.00 86.06 79 ASP A O 1
ATOM 618 N N . ILE A 1 80 ? -9.372 2.457 -4.899 1.00 87.25 80 ILE A N 1
ATOM 619 C CA . ILE A 1 80 ? -8.091 2.854 -5.493 1.00 87.25 80 ILE A CA 1
ATOM 620 C C . ILE A 1 80 ? -7.608 1.885 -6.581 1.00 87.25 80 ILE A C 1
ATOM 622 O O . ILE A 1 80 ? -6.831 2.269 -7.450 1.00 87.25 80 ILE A O 1
ATOM 626 N N . ILE A 1 81 ? -8.077 0.632 -6.565 1.00 85.75 81 ILE A N 1
ATOM 627 C CA . ILE A 1 81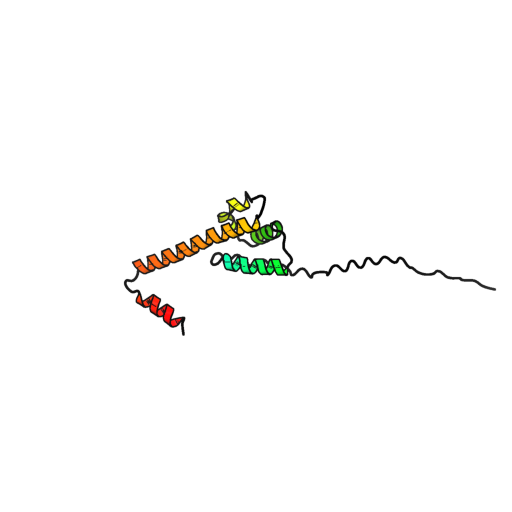 ? -7.743 -0.355 -7.604 1.00 85.75 81 ILE A CA 1
ATOM 628 C C . ILE A 1 81 ? -8.589 -0.149 -8.867 1.00 85.75 81 ILE A C 1
ATOM 630 O O . ILE A 1 81 ? -8.079 -0.316 -9.975 1.00 85.75 81 ILE A O 1
ATOM 634 N N . LEU A 1 82 ? -9.875 0.186 -8.712 1.00 85.38 82 LEU A N 1
ATOM 635 C CA . LEU A 1 82 ? -10.794 0.425 -9.829 1.00 85.38 82 LEU A CA 1
ATOM 636 C C . LEU A 1 82 ? -10.591 1.805 -10.454 1.00 85.38 82 LEU A C 1
ATOM 638 O O . LEU A 1 82 ? -10.673 1.931 -11.672 1.00 85.38 82 LEU A O 1
ATOM 642 N N . ASN A 1 83 ? -10.287 2.809 -9.631 1.00 84.69 83 ASN A N 1
ATOM 643 C CA . ASN A 1 83 ? -9.967 4.161 -10.072 1.00 84.69 83 ASN A CA 1
ATOM 644 C C . ASN A 1 83 ? -8.552 4.541 -9.611 1.00 84.69 83 ASN A C 1
ATOM 646 O O . ASN A 1 83 ? -8.400 5.344 -8.686 1.00 84.69 83 ASN A O 1
ATOM 650 N N . PRO A 1 84 ? -7.504 3.959 -10.221 1.00 80.81 84 PRO A N 1
ATOM 651 C CA . PRO A 1 84 ? -6.139 4.315 -9.882 1.00 80.81 84 PRO A CA 1
ATOM 652 C C . PRO A 1 84 ? -5.828 5.746 -10.356 1.00 80.81 84 PRO A C 1
ATOM 654 O O . PRO A 1 84 ? -6.261 6.134 -11.446 1.00 80.81 84 PRO A O 1
ATOM 657 N N . PRO A 1 85 ? -5.053 6.528 -9.584 1.00 83.56 85 PRO A N 1
ATOM 658 C CA . PRO A 1 85 ? -4.581 7.841 -10.019 1.00 83.56 85 PRO A CA 1
ATOM 659 C C . PRO A 1 85 ? -3.676 7.731 -11.262 1.00 83.56 85 PRO A C 1
ATOM 661 O O . PRO A 1 85 ? -3.078 6.684 -11.520 1.00 83.56 85 PRO A O 1
ATOM 664 N N . GLU A 1 86 ? -3.584 8.798 -12.065 1.00 77.62 86 GLU A N 1
ATOM 665 C CA . GLU A 1 86 ? -2.755 8.796 -13.287 1.00 77.62 86 GLU A CA 1
ATOM 666 C C . GLU A 1 86 ? -1.259 8.662 -12.975 1.00 77.62 86 GLU A C 1
ATOM 668 O O . GLU A 1 86 ? -0.545 7.930 -13.664 1.00 77.62 86 GLU A O 1
ATOM 673 N N . GLU A 1 87 ? -0.809 9.296 -11.893 1.00 81.81 87 GLU A N 1
ATOM 674 C CA . GLU A 1 87 ? 0.571 9.275 -11.416 1.00 81.81 87 GLU A CA 1
ATOM 675 C C . GLU A 1 87 ? 0.651 8.682 -10.003 1.00 81.81 87 GLU A C 1
ATOM 677 O O . GLU A 1 87 ? -0.309 8.744 -9.235 1.00 81.81 87 GLU A O 1
ATOM 682 N N . LEU A 1 88 ? 1.813 8.115 -9.657 1.00 87.12 88 LEU A N 1
ATOM 683 C CA . LEU A 1 88 ? 2.116 7.591 -8.316 1.00 87.12 88 LEU A CA 1
ATOM 684 C C . LEU A 1 88 ? 1.130 6.509 -7.830 1.00 87.12 88 LEU A C 1
ATOM 686 O O . LEU A 1 88 ? 0.744 6.478 -6.660 1.00 87.12 88 LEU A O 1
ATOM 690 N N . LYS A 1 89 ? 0.737 5.585 -8.717 1.00 89.25 89 LYS A N 1
ATOM 691 C CA . LYS A 1 89 ? -0.223 4.508 -8.417 1.00 89.25 89 LYS A CA 1
ATOM 692 C C . LYS A 1 89 ? 0.254 3.633 -7.268 1.00 89.25 89 LYS A C 1
ATOM 694 O O . LYS A 1 89 ? -0.548 3.241 -6.421 1.00 89.25 89 LYS A O 1
ATOM 699 N N . TYR A 1 90 ? 1.547 3.307 -7.245 1.00 90.44 90 TYR A N 1
ATOM 700 C CA . TYR A 1 90 ? 2.114 2.491 -6.177 1.00 90.44 90 TYR A CA 1
ATOM 701 C C . TYR A 1 90 ? 2.104 3.232 -4.840 1.00 90.44 90 TYR A C 1
ATOM 703 O O . TYR A 1 90 ? 1.663 2.648 -3.851 1.00 90.44 90 TYR A O 1
ATOM 711 N N . GLU A 1 91 ? 2.546 4.493 -4.797 1.00 90.50 91 GLU A N 1
ATOM 712 C CA . GLU A 1 91 ? 2.588 5.238 -3.531 1.00 90.50 91 GLU A CA 1
ATOM 713 C C . GLU A 1 91 ? 1.187 5.513 -2.989 1.00 90.50 91 GLU A C 1
ATOM 715 O O . GLU A 1 91 ? 0.938 5.255 -1.815 1.00 90.50 91 GLU A O 1
ATOM 720 N N . ALA A 1 92 ? 0.236 5.897 -3.844 1.00 90.69 92 ALA A N 1
ATOM 721 C CA . ALA A 1 92 ? -1.149 6.087 -3.425 1.00 90.69 92 ALA A CA 1
ATOM 722 C C . ALA A 1 92 ? -1.757 4.785 -2.866 1.00 90.69 92 ALA A C 1
ATOM 724 O O . ALA A 1 92 ? -2.391 4.788 -1.809 1.00 90.69 92 ALA A O 1
ATOM 725 N N . LEU A 1 93 ? -1.525 3.643 -3.531 1.00 90.31 93 LEU A N 1
ATOM 726 C CA . LEU A 1 93 ? -1.971 2.333 -3.045 1.00 90.31 93 LEU A CA 1
ATOM 727 C C . LEU A 1 93 ? -1.311 1.973 -1.705 1.00 90.31 93 LEU A C 1
ATOM 729 O O . LEU A 1 93 ? -1.975 1.458 -0.803 1.00 90.31 93 LEU A O 1
ATOM 733 N N . LYS A 1 94 ? -0.009 2.232 -1.572 1.00 91.25 94 LYS A N 1
ATOM 734 C CA . LYS A 1 94 ? 0.771 1.960 -0.363 1.00 91.25 94 LYS A CA 1
ATOM 735 C C . LYS A 1 94 ? 0.290 2.788 0.820 1.00 91.25 94 LYS A C 1
ATOM 737 O O . LYS A 1 94 ? 0.036 2.208 1.874 1.00 91.25 94 LYS A O 1
ATOM 742 N N . GLU A 1 95 ? 0.131 4.097 0.654 1.00 90.19 95 GLU A N 1
ATOM 743 C CA . GLU A 1 95 ? -0.405 4.981 1.692 1.00 90.19 95 GLU A CA 1
ATOM 744 C C . GLU A 1 95 ? -1.792 4.518 2.125 1.00 90.19 95 GLU A C 1
ATOM 746 O O . GLU A 1 95 ? -2.016 4.278 3.312 1.00 90.19 95 GLU A O 1
ATOM 751 N N . ARG A 1 96 ? -2.681 4.247 1.162 1.00 89.38 96 ARG A N 1
ATOM 752 C CA . ARG A 1 96 ? -4.041 3.794 1.455 1.00 89.38 96 ARG A CA 1
ATOM 753 C C . ARG A 1 96 ? -4.075 2.478 2.229 1.00 89.38 96 ARG A C 1
ATOM 755 O O . ARG A 1 96 ? -4.839 2.339 3.183 1.00 89.38 96 ARG A O 1
ATOM 762 N N . LEU A 1 97 ? -3.238 1.511 1.848 1.00 89.00 97 LEU A N 1
ATOM 763 C CA . LEU A 1 97 ? -3.096 0.243 2.568 1.00 89.00 97 LEU A CA 1
ATOM 764 C C . LEU A 1 97 ? -2.516 0.451 3.970 1.00 89.00 97 LEU A C 1
ATOM 766 O O . LEU A 1 97 ? -2.954 -0.196 4.918 1.00 89.00 97 LEU A O 1
ATOM 770 N N . ILE A 1 98 ? -1.538 1.339 4.133 1.00 88.94 98 ILE A N 1
ATOM 771 C CA . ILE A 1 98 ? -0.969 1.624 5.450 1.00 88.94 98 ILE A CA 1
ATOM 772 C C . ILE A 1 98 ? -2.024 2.259 6.356 1.00 88.94 98 ILE A C 1
ATOM 774 O O . ILE A 1 98 ? -2.188 1.787 7.476 1.00 88.94 98 ILE A O 1
ATOM 778 N N . GLU A 1 99 ? -2.758 3.264 5.886 1.00 87.06 99 GLU A N 1
ATOM 779 C CA . GLU A 1 99 ? -3.813 3.936 6.653 1.00 87.06 99 GLU A CA 1
ATOM 780 C C . GLU A 1 99 ? -4.928 2.970 7.060 1.00 87.06 99 GLU A C 1
ATOM 782 O O . GLU A 1 99 ? -5.219 2.813 8.248 1.00 87.06 99 GLU A O 1
ATOM 787 N N . GLN A 1 100 ? -5.491 2.249 6.087 1.00 85.44 100 GLN A N 1
ATOM 788 C CA . GLN A 1 100 ? -6.627 1.353 6.301 1.00 85.44 100 GLN A CA 1
ATOM 789 C C . GLN A 1 100 ? -6.331 0.277 7.359 1.00 85.44 100 GLN A C 1
ATOM 791 O O . GLN A 1 100 ? -7.185 -0.054 8.187 1.00 85.44 100 GLN A O 1
ATOM 796 N N . PHE A 1 101 ? -5.116 -0.280 7.350 1.00 83.06 101 PHE A N 1
ATOM 797 C CA . PHE A 1 101 ? -4.727 -1.339 8.283 1.00 83.06 101 PHE A CA 1
ATOM 798 C C . PHE A 1 101 ? -4.103 -0.807 9.586 1.00 83.06 101 PHE A C 1
ATOM 800 O O . PHE A 1 101 ? -4.289 -1.441 10.628 1.00 83.06 101 PHE A O 1
ATOM 807 N N . ALA A 1 102 ? -3.467 0.370 9.587 1.00 77.81 102 ALA A N 1
ATOM 808 C CA . ALA A 1 102 ? -3.001 1.028 10.814 1.00 77.81 102 ALA A CA 1
ATOM 809 C C . ALA A 1 102 ? -4.167 1.462 11.716 1.00 77.81 102 ALA A C 1
ATOM 811 O O . ALA A 1 102 ? -4.096 1.315 12.942 1.00 77.81 102 ALA A O 1
ATOM 812 N N . ASP A 1 103 ? -5.271 1.927 11.129 1.00 68.31 103 ASP A N 1
ATOM 813 C CA . ASP A 1 103 ? -6.491 2.245 11.873 1.00 68.31 103 ASP A CA 1
ATOM 814 C C . ASP A 1 103 ? -7.119 0.991 12.485 1.00 68.31 103 ASP A C 1
ATOM 816 O O . ASP A 1 103 ? -7.568 1.011 13.635 1.00 68.31 103 ASP A O 1
ATOM 820 N N . SER A 1 104 ? -7.097 -0.133 11.762 1.00 71.56 104 SER A N 1
ATOM 821 C CA . SER A 1 104 ? -7.568 -1.419 12.283 1.00 71.56 104 SER A CA 1
ATOM 822 C C . SER A 1 104 ? -6.725 -1.909 13.464 1.00 71.56 104 SER A C 1
ATOM 824 O O . SER A 1 104 ? -7.291 -2.395 14.446 1.00 71.56 104 SER A O 1
ATOM 826 N N . GLU A 1 105 ? -5.395 -1.796 13.406 1.00 70.50 105 GLU A N 1
ATOM 827 C CA . GLU A 1 105 ? -4.519 -2.122 14.540 1.00 70.50 105 GLU A CA 1
ATOM 828 C C . GLU A 1 105 ? -4.773 -1.203 15.733 1.00 70.50 105 GLU A C 1
ATOM 830 O O . GLU A 1 105 ? -4.963 -1.679 16.852 1.00 70.50 105 GLU A O 1
ATOM 835 N N . THR A 1 106 ? -4.847 0.106 15.494 1.00 69.12 106 THR A N 1
ATO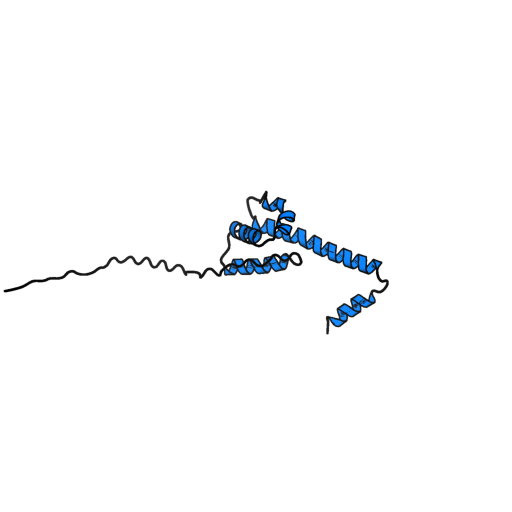M 836 C CA . THR A 1 106 ? -5.098 1.099 16.544 1.00 69.12 106 THR A CA 1
ATOM 837 C C . THR A 1 106 ? -6.452 0.862 17.207 1.00 69.12 106 THR A C 1
ATOM 839 O O . THR A 1 106 ? -6.577 0.925 18.430 1.00 69.12 106 THR A O 1
ATOM 842 N N . ARG A 1 107 ? -7.483 0.538 16.419 1.00 71.94 107 ARG A N 1
ATOM 843 C CA . ARG A 1 107 ? -8.813 0.183 16.920 1.00 71.94 107 ARG A CA 1
ATOM 844 C C . ARG A 1 107 ? -8.786 -1.116 17.714 1.00 71.94 107 ARG A C 1
ATOM 846 O O . ARG A 1 107 ? -9.372 -1.164 18.790 1.00 71.94 107 ARG A O 1
ATOM 853 N N . ARG A 1 108 ? -8.093 -2.146 17.224 1.00 73.81 108 ARG A N 1
ATOM 854 C CA . ARG A 1 108 ? -7.913 -3.417 17.940 1.00 73.81 108 ARG A CA 1
ATOM 855 C C . ARG A 1 108 ? -7.199 -3.202 19.274 1.00 73.81 108 ARG A C 1
ATOM 857 O O . ARG A 1 108 ? -7.647 -3.739 20.279 1.00 73.81 108 ARG A O 1
ATOM 864 N N . LEU A 1 109 ? -6.142 -2.393 19.303 1.00 76.31 109 LEU A N 1
ATOM 865 C CA . LEU A 1 109 ? -5.433 -2.037 20.530 1.00 76.31 109 LEU A CA 1
ATOM 866 C C . LEU A 1 109 ? -6.351 -1.294 21.507 1.00 76.31 109 LEU A C 1
ATOM 868 O O . LEU A 1 109 ? -6.409 -1.655 22.676 1.00 76.31 109 LEU A O 1
ATOM 872 N N . LYS A 1 110 ? -7.112 -0.300 21.032 1.00 75.94 110 LYS A N 1
ATOM 873 C CA . LYS A 1 110 ? -8.084 0.433 21.859 1.00 75.94 110 LYS A CA 1
ATOM 874 C C . LYS A 1 110 ? -9.164 -0.483 22.433 1.00 75.94 110 LYS A C 1
ATOM 876 O O . LYS A 1 110 ? -9.465 -0.364 23.612 1.00 75.94 110 LYS A O 1
ATOM 881 N N . LEU A 1 111 ? -9.707 -1.402 21.633 1.00 76.06 111 LEU A N 1
ATOM 882 C CA . LEU A 1 111 ? -10.686 -2.386 22.099 1.00 76.06 111 LEU A CA 1
ATOM 883 C C . LEU A 1 111 ? -10.086 -3.318 23.154 1.00 76.06 111 LEU A C 1
ATOM 885 O O . LEU A 1 111 ? -10.706 -3.499 24.190 1.00 76.06 111 LEU A O 1
ATOM 889 N N . LEU A 1 112 ? -8.866 -3.827 22.951 1.00 74.81 112 LEU A N 1
ATOM 890 C CA . LEU A 1 112 ? -8.173 -4.642 23.956 1.00 74.81 112 LEU A CA 1
ATOM 891 C C . LEU A 1 112 ? -7.918 -3.866 25.254 1.00 74.81 112 LEU A C 1
ATOM 893 O O . LEU A 1 112 ? -8.078 -4.422 26.333 1.00 74.81 112 LEU A O 1
ATOM 897 N N . LEU A 1 113 ? -7.545 -2.585 25.170 1.00 71.69 113 LEU A N 1
ATOM 898 C CA . LEU A 1 113 ? -7.372 -1.731 26.348 1.00 71.69 113 LEU A CA 1
ATOM 899 C C . LEU A 1 113 ? -8.705 -1.437 27.048 1.00 71.69 113 LEU A C 1
ATOM 901 O O . LEU A 1 113 ? -8.742 -1.388 28.272 1.00 71.69 113 LEU A O 1
ATOM 905 N N . GLN A 1 114 ? -9.792 -1.255 26.300 1.00 70.56 114 GLN A N 1
ATOM 906 C CA . GLN A 1 114 ? -11.124 -1.011 26.852 1.00 70.56 114 GLN A CA 1
ATOM 907 C C . GLN A 1 114 ? -11.730 -2.278 27.475 1.00 70.56 114 GLN A C 1
ATOM 909 O O . GLN A 1 114 ? -12.343 -2.205 28.534 1.00 70.56 114 GLN A O 1
ATOM 914 N N . GLU A 1 115 ? -11.527 -3.440 26.859 1.00 60.81 115 GLU A N 1
ATOM 915 C CA . GLU A 1 115 ? -11.920 -4.746 27.396 1.00 60.81 115 GLU A CA 1
ATOM 916 C C . GLU A 1 115 ? -11.092 -5.097 28.640 1.00 60.81 115 GLU A C 1
ATOM 918 O O . GLU A 1 115 ? -11.638 -5.590 29.623 1.00 60.81 115 GLU A O 1
ATOM 923 N N . LEU A 1 116 ? -9.805 -4.727 28.661 1.00 56.09 116 LEU A N 1
ATOM 924 C CA . LEU A 1 116 ? -8.964 -4.802 29.858 1.00 56.09 116 LEU A CA 1
ATOM 925 C C . LEU A 1 116 ? -9.470 -3.875 30.979 1.00 56.09 116 LEU A C 1
ATOM 927 O O . LEU A 1 116 ? -9.474 -4.278 32.137 1.00 56.09 116 LEU A O 1
ATOM 931 N N . GLN A 1 117 ? -9.929 -2.662 30.648 1.00 55.22 117 GLN A N 1
ATOM 932 C CA . GLN A 1 117 ? -10.522 -1.729 31.619 1.00 55.22 117 GLN A CA 1
ATOM 933 C C . GLN A 1 117 ? -11.883 -2.196 32.153 1.00 55.22 117 GLN A C 1
ATOM 935 O O . GLN A 1 117 ? -12.240 -1.843 33.272 1.00 55.22 117 GLN A O 1
ATOM 940 N N . LEU A 1 118 ? -12.647 -2.963 31.369 1.00 57.22 118 LEU A N 1
ATOM 941 C CA . LEU A 1 118 ? -13.974 -3.448 31.759 1.00 57.22 118 LEU A CA 1
ATOM 942 C C . LEU A 1 118 ? -13.929 -4.822 32.455 1.00 57.22 118 LEU A C 1
ATOM 944 O O . LEU A 1 118 ? -14.886 -5.187 33.133 1.00 57.22 118 LEU A O 1
ATOM 948 N N . GLY A 1 119 ? -12.837 -5.577 32.285 1.00 54.09 119 GLY A N 1
ATOM 949 C CA . GLY A 1 119 ? -12.678 -6.936 32.805 1.00 54.09 119 GLY A CA 1
ATOM 950 C C . GLY A 1 119 ? -11.919 -7.070 34.127 1.00 54.09 119 GLY A C 1
ATOM 951 O O . GLY A 1 119 ? -12.165 -8.039 34.835 1.00 54.09 119 GLY A O 1
ATOM 952 N N . ASP A 1 120 ? -11.018 -6.147 34.485 1.00 49.59 120 ASP A N 1
ATOM 953 C CA . ASP A 1 120 ? -10.182 -6.311 35.682 1.00 49.59 120 ASP A CA 1
ATOM 954 C C . ASP A 1 120 ? -9.694 -4.973 36.264 1.00 49.59 120 ASP A C 1
ATOM 956 O O . ASP A 1 120 ? -8.819 -4.298 35.719 1.00 49.59 120 ASP A O 1
ATOM 960 N N . ASP A 1 121 ? -10.169 -4.667 37.467 1.00 52.44 121 ASP A N 1
ATOM 961 C CA . ASP A 1 121 ? -9.678 -3.654 38.410 1.00 52.44 121 ASP A CA 1
ATOM 962 C C . ASP A 1 121 ? -8.213 -3.885 38.872 1.00 52.44 121 ASP A C 1
ATOM 964 O O . ASP A 1 121 ? -7.880 -3.696 40.044 1.00 52.44 121 ASP A O 1
ATOM 968 N N . ARG A 1 122 ? -7.285 -4.337 38.011 1.00 54.16 122 ARG A N 1
ATOM 969 C CA . ARG A 1 122 ? -5.868 -4.538 38.381 1.00 54.16 122 ARG A CA 1
ATOM 970 C C . ARG A 1 122 ? -4.887 -4.176 37.261 1.00 54.16 122 ARG A C 1
ATOM 972 O O . ARG A 1 122 ? -4.471 -5.048 36.495 1.00 54.16 122 ARG A O 1
ATOM 979 N N . PRO A 1 123 ? -4.347 -2.940 37.268 1.00 58.59 123 PRO A N 1
ATOM 980 C CA . PRO A 1 123 ? -3.173 -2.543 36.472 1.00 58.59 123 PRO A CA 1
ATOM 981 C C . PRO A 1 123 ? -1.895 -3.381 36.723 1.00 58.59 123 PRO A C 1
ATOM 983 O O . PRO A 1 123 ? -0.860 -3.167 36.092 1.00 58.59 123 PRO A O 1
ATOM 986 N N . THR A 1 124 ? -1.940 -4.358 37.628 1.00 60.38 124 THR A N 1
ATOM 987 C CA . THR A 1 124 ? -0.812 -5.186 38.062 1.00 60.38 124 THR A CA 1
ATOM 988 C C . THR A 1 124 ? -0.395 -6.250 37.036 1.00 60.38 124 THR A C 1
ATOM 990 O O . THR A 1 124 ? 0.787 -6.571 36.954 1.00 60.38 124 THR A O 1
ATOM 993 N N . GLN A 1 125 ? -1.312 -6.774 36.211 1.00 59.34 125 GLN A N 1
ATOM 994 C CA . GLN A 1 125 ? -0.982 -7.859 35.267 1.00 59.34 125 GLN A CA 1
ATOM 995 C C . GLN A 1 125 ? -0.195 -7.378 34.034 1.00 59.34 125 GLN A C 1
ATOM 997 O O . GLN A 1 125 ? 0.675 -8.096 33.536 1.00 59.34 125 GLN A O 1
ATOM 1002 N N . LEU A 1 126 ? -0.451 -6.150 33.564 1.00 60.91 126 LEU A N 1
ATOM 1003 C CA . LEU A 1 126 ? 0.318 -5.537 32.475 1.00 60.91 126 LEU A CA 1
ATOM 1004 C C . LEU A 1 126 ? 1.749 -5.220 32.925 1.00 60.91 126 LEU A C 1
ATOM 1006 O O . LEU A 1 126 ? 2.695 -5.494 32.192 1.00 60.91 126 LEU A O 1
ATOM 1010 N N . LEU A 1 127 ? 1.913 -4.727 34.159 1.00 64.12 127 LEU A N 1
ATOM 1011 C CA . LEU A 1 127 ? 3.235 -4.512 34.748 1.00 64.12 127 LEU A CA 1
ATOM 1012 C C . LEU A 1 127 ? 4.004 -5.826 34.931 1.00 64.12 127 LEU A C 1
ATOM 1014 O O . LEU A 1 127 ? 5.196 -5.847 34.643 1.00 64.12 127 LEU A O 1
ATOM 1018 N N . CYS A 1 128 ? 3.347 -6.919 35.340 1.00 63.78 128 CYS A N 1
ATOM 1019 C CA . CYS A 1 128 ? 3.980 -8.243 35.379 1.00 63.78 128 CYS A CA 1
ATOM 1020 C C . CYS A 1 128 ? 4.467 -8.677 33.989 1.00 63.78 128 CYS A C 1
ATOM 1022 O O . CYS A 1 128 ? 5.642 -8.995 33.835 1.00 63.78 128 CYS A O 1
ATOM 1024 N N . LYS A 1 129 ? 3.620 -8.581 32.954 1.00 61.03 129 LYS A N 1
ATOM 1025 C CA . LYS A 1 129 ? 4.013 -8.961 31.585 1.00 61.03 129 LYS A CA 1
ATOM 1026 C C . LYS A 1 129 ? 5.135 -8.096 31.006 1.00 61.03 129 LYS A C 1
ATOM 1028 O O . LYS A 1 129 ? 5.977 -8.613 30.285 1.00 61.03 129 LYS A O 1
ATOM 1033 N N . MET A 1 130 ? 5.174 -6.798 31.310 1.00 71.25 130 MET A N 1
ATOM 1034 C CA . MET A 1 130 ? 6.267 -5.926 30.858 1.00 71.25 130 MET A CA 1
ATOM 1035 C C . MET A 1 130 ? 7.588 -6.209 31.589 1.00 71.25 130 MET A C 1
ATOM 1037 O O . MET A 1 130 ? 8.648 -6.048 30.991 1.00 71.25 130 MET A O 1
ATOM 1041 N N . ARG A 1 131 ? 7.542 -6.651 32.855 1.00 66.94 131 ARG A N 1
ATOM 1042 C CA . ARG A 1 131 ? 8.739 -7.036 33.622 1.00 66.94 131 ARG A CA 1
ATOM 1043 C C . ARG A 1 131 ? 9.337 -8.356 33.141 1.00 66.94 131 ARG A C 1
ATOM 1045 O O . ARG A 1 131 ? 10.554 -8.448 33.046 1.00 66.94 131 ARG A O 1
ATOM 1052 N N . ASP A 1 132 ? 8.493 -9.315 32.771 1.00 58.59 132 ASP A N 1
ATOM 1053 C CA . ASP A 1 132 ? 8.930 -10.623 32.264 1.00 58.59 132 ASP A CA 1
ATOM 1054 C C . ASP A 1 132 ? 9.565 -10.547 30.864 1.00 58.59 132 ASP A C 1
ATOM 1056 O O . ASP A 1 132 ? 10.389 -11.383 30.515 1.00 58.59 132 ASP A O 1
ATOM 1060 N N . LEU A 1 133 ? 9.216 -9.535 30.059 1.00 58.09 133 LEU A N 1
ATOM 1061 C CA . LEU A 1 133 ? 9.788 -9.316 28.721 1.00 58.09 133 LEU A CA 1
ATOM 1062 C C . LEU A 1 133 ? 11.081 -8.480 28.724 1.00 58.09 133 LEU A C 1
ATOM 1064 O O . LEU A 1 133 ? 11.699 -8.321 27.674 1.00 58.09 133 LEU A O 1
ATOM 1068 N N . SER A 1 134 ? 11.467 -7.915 29.872 1.00 51.50 134 SER A N 1
ATOM 1069 C CA . SER A 1 134 ? 12.672 -7.086 30.032 1.00 51.50 134 SER A CA 1
ATOM 1070 C C . SER A 1 134 ? 13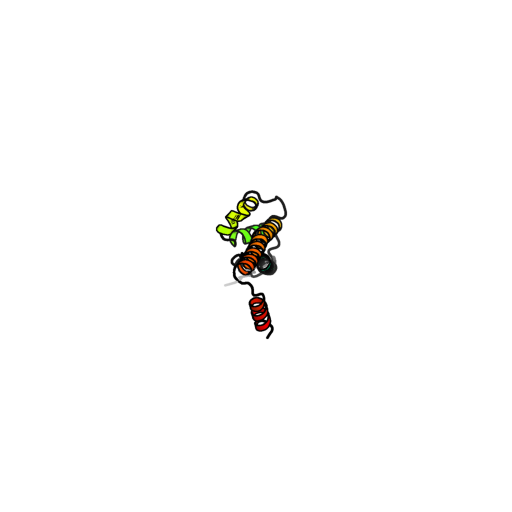.828 -7.828 30.724 1.00 51.50 134 SER A C 1
ATOM 1072 O O . SER A 1 134 ? 14.803 -7.178 31.112 1.00 51.50 134 SER A O 1
ATOM 1074 N N . SER A 1 135 ? 13.725 -9.149 30.907 1.00 50.03 135 SER A N 1
ATOM 1075 C CA . SER A 1 135 ? 14.774 -9.986 31.502 1.00 50.03 135 SER A CA 1
ATOM 1076 C C . SER A 1 135 ? 15.404 -10.949 30.506 1.00 50.03 135 SER A C 1
ATOM 1078 O O . SER A 1 135 ? 14.768 -11.257 29.477 1.00 50.03 135 SER A O 1
#

InterPro domains:
  IPR055469 Domain of unknown function DUF7041 [PF23055] (32-113)

Sequence (135 aa):
MPGEEKDVPLTTNPSINNDSSPAVARVSFKAPTFWKQNPKLYFSQIESQFAIAGITKDETKYHHVVAAIKTDVITQVSDIILNPPEELKYEALKERLIEQFADSETRRLKLLLQELQLGDDRPTQLLCKMRDLSS